Protein AF-A0A941DFS7-F1 (afdb_monomer_lite)

Structure (mmCIF, N/CA/C/O backbone):
data_AF-A0A941DFS7-F1
#
_entry.id   AF-A0A941DFS7-F1
#
loop_
_atom_site.group_PDB
_atom_site.id
_atom_site.type_symbol
_atom_site.label_atom_id
_atom_site.label_alt_id
_atom_site.label_comp_id
_atom_site.label_asym_id
_atom_site.label_entity_id
_atom_site.label_seq_id
_atom_site.pdbx_PDB_ins_code
_atom_site.Cartn_x
_atom_site.Cartn_y
_atom_site.Cartn_z
_atom_site.occupancy
_atom_site.B_iso_or_equiv
_atom_site.auth_seq_id
_atom_site.auth_comp_id
_atom_site.auth_asym_id
_atom_site.auth_atom_id
_atom_site.pdbx_PDB_model_num
ATOM 1 N N . MET A 1 1 ? 9.267 10.243 -54.922 1.00 63.50 1 MET A N 1
ATOM 2 C CA . MET A 1 1 ? 8.807 10.762 -53.609 1.00 63.50 1 MET A CA 1
ATOM 3 C C . MET A 1 1 ? 7.726 9.903 -52.953 1.00 63.50 1 MET A C 1
ATOM 5 O O . MET A 1 1 ? 7.949 9.499 -51.825 1.00 63.50 1 MET A O 1
ATOM 9 N N . ARG A 1 2 ? 6.613 9.552 -53.622 1.00 75.38 2 ARG A N 1
ATOM 10 C CA . ARG A 1 2 ? 5.490 8.815 -52.991 1.00 75.38 2 ARG A CA 1
ATOM 11 C C . ARG A 1 2 ? 5.866 7.466 -52.347 1.00 75.38 2 ARG A C 1
ATOM 13 O O . ARG A 1 2 ? 5.426 7.191 -51.241 1.00 75.38 2 ARG A O 1
ATOM 20 N N . VAL A 1 3 ? 6.720 6.667 -52.992 1.00 84.25 3 VAL A N 1
ATOM 21 C CA . VAL A 1 3 ? 7.149 5.351 -52.468 1.00 84.25 3 VAL A CA 1
ATOM 22 C C . VAL A 1 3 ? 8.019 5.483 -51.211 1.00 84.25 3 VAL A C 1
ATOM 24 O O . VAL A 1 3 ? 7.830 4.742 -50.254 1.00 84.25 3 VAL A O 1
ATOM 27 N N . LEU A 1 4 ? 8.919 6.472 -51.176 1.00 89.06 4 LEU A N 1
ATOM 28 C CA . LEU A 1 4 ? 9.782 6.733 -50.020 1.00 89.06 4 LEU A CA 1
ATOM 29 C C . LEU A 1 4 ? 8.959 7.159 -48.796 1.00 89.06 4 LEU A C 1
ATOM 31 O O . LEU A 1 4 ? 9.214 6.692 -47.692 1.00 89.06 4 LEU A O 1
ATOM 35 N N . SER A 1 5 ? 7.944 8.006 -48.997 1.00 87.69 5 SER A N 1
ATOM 36 C CA . SER A 1 5 ? 7.043 8.445 -47.927 1.00 87.69 5 SER A CA 1
ATOM 37 C C . SER A 1 5 ? 6.241 7.283 -47.340 1.00 87.69 5 SER A C 1
ATOM 39 O O . SER A 1 5 ? 6.148 7.166 -46.123 1.00 87.69 5 SER A O 1
ATOM 41 N N . VAL A 1 6 ? 5.711 6.393 -48.186 1.00 90.06 6 VAL A N 1
ATOM 42 C CA . VAL A 1 6 ? 4.991 5.192 -47.729 1.00 90.06 6 VAL A CA 1
ATOM 43 C C . VAL A 1 6 ? 5.925 4.261 -46.955 1.00 90.06 6 VAL A C 1
ATOM 45 O O . VAL A 1 6 ? 5.562 3.789 -45.881 1.00 90.06 6 VAL A O 1
ATOM 48 N N . PHE A 1 7 ? 7.148 4.049 -47.446 1.00 92.94 7 PHE A N 1
ATOM 49 C CA . PHE A 1 7 ? 8.135 3.215 -46.762 1.00 92.94 7 PHE A CA 1
ATOM 50 C C . PHE A 1 7 ? 8.533 3.784 -45.391 1.00 92.94 7 PHE A C 1
ATOM 52 O O . PHE A 1 7 ? 8.577 3.043 -44.415 1.00 92.94 7 PHE A O 1
ATOM 59 N N . LEU A 1 8 ? 8.741 5.102 -45.287 1.00 93.50 8 LEU A N 1
ATOM 60 C CA . LEU A 1 8 ? 9.019 5.790 -44.019 1.00 93.50 8 LEU A CA 1
ATOM 61 C C . LEU A 1 8 ? 7.874 5.654 -43.011 1.00 93.50 8 LEU A C 1
ATOM 63 O O . LEU A 1 8 ? 8.129 5.388 -41.841 1.00 93.50 8 LEU A O 1
ATOM 67 N N . ILE A 1 9 ? 6.622 5.799 -43.455 1.00 93.88 9 ILE A N 1
ATOM 68 C CA . ILE A 1 9 ? 5.449 5.632 -42.585 1.00 93.88 9 ILE A CA 1
ATOM 69 C C . ILE A 1 9 ? 5.376 4.196 -42.054 1.00 93.88 9 ILE A C 1
ATOM 71 O O . ILE A 1 9 ? 5.152 4.001 -40.862 1.00 93.88 9 ILE A O 1
ATOM 75 N N . LEU A 1 10 ? 5.616 3.195 -42.908 1.00 93.62 10 LEU A N 1
ATOM 76 C CA . LEU A 1 10 ? 5.630 1.789 -42.494 1.00 93.62 10 LEU A CA 1
ATOM 77 C C . LEU A 1 10 ? 6.764 1.491 -41.504 1.00 93.62 10 LEU A C 1
ATOM 79 O O . LEU A 1 10 ? 6.537 0.802 -40.513 1.00 93.62 10 LEU A O 1
ATOM 83 N N . LEU A 1 11 ? 7.958 2.047 -41.727 1.00 95.00 11 LEU A N 1
ATOM 84 C CA . LEU A 1 11 ? 9.103 1.899 -40.821 1.00 95.00 11 LEU A CA 1
ATOM 85 C C . LEU A 1 11 ? 8.840 2.533 -39.452 1.00 95.00 11 LEU A C 1
ATOM 87 O O . LEU A 1 11 ? 9.087 1.901 -38.428 1.00 95.00 11 LEU A O 1
ATOM 91 N N . LEU A 1 12 ? 8.306 3.757 -39.427 1.00 93.75 12 LEU A N 1
ATOM 92 C CA . LEU A 1 12 ? 7.953 4.448 -38.186 1.00 93.75 12 LEU A CA 1
ATOM 93 C C . LEU A 1 12 ? 6.816 3.733 -37.450 1.00 93.75 12 LEU A C 1
ATOM 95 O O . LEU A 1 12 ? 6.882 3.587 -36.233 1.00 93.75 12 LEU A O 1
ATOM 99 N N . GLY A 1 13 ? 5.816 3.233 -38.179 1.00 93.12 13 GLY A N 1
ATOM 100 C CA . GLY A 1 13 ? 4.736 2.427 -37.614 1.00 93.12 13 GLY A CA 1
ATOM 101 C C . GLY A 1 13 ? 5.245 1.127 -36.989 1.00 93.12 13 GLY A C 1
ATOM 102 O O . GLY A 1 13 ? 4.879 0.807 -35.861 1.00 93.12 13 GLY A O 1
ATOM 103 N N . ALA A 1 14 ? 6.143 0.410 -37.672 1.00 92.19 14 ALA A N 1
ATOM 104 C CA . ALA A 1 14 ? 6.757 -0.810 -37.151 1.00 92.19 14 ALA A CA 1
ATOM 105 C C . ALA A 1 14 ? 7.645 -0.537 -35.927 1.00 92.19 14 ALA A C 1
ATOM 107 O O . ALA A 1 14 ? 7.569 -1.264 -34.938 1.00 92.19 14 ALA A O 1
ATOM 108 N N . ALA A 1 15 ? 8.447 0.532 -35.962 1.00 90.94 15 ALA A N 1
ATOM 109 C CA . ALA A 1 15 ? 9.271 0.950 -34.832 1.00 90.94 15 ALA A CA 1
ATOM 110 C C . ALA A 1 15 ? 8.416 1.338 -33.616 1.00 90.94 15 ALA A C 1
ATOM 112 O O . ALA A 1 15 ? 8.725 0.936 -32.496 1.00 90.94 15 ALA A O 1
ATOM 113 N N . TYR A 1 16 ? 7.317 2.066 -33.833 1.00 89.69 16 TYR A N 1
ATOM 114 C CA . TYR A 1 16 ? 6.367 2.415 -32.780 1.00 89.69 16 TYR A CA 1
ATOM 115 C C . TYR A 1 16 ? 5.689 1.176 -32.190 1.00 89.69 16 TYR A C 1
ATOM 117 O O . TYR A 1 16 ? 5.631 1.036 -30.973 1.00 89.69 16 TYR A O 1
ATOM 125 N N . PHE A 1 17 ? 5.238 0.246 -33.035 1.00 90.75 17 PHE A N 1
ATOM 126 C CA . PHE A 1 17 ? 4.616 -0.998 -32.586 1.00 90.75 17 PHE A CA 1
ATOM 127 C C . PHE A 1 17 ? 5.582 -1.860 -31.758 1.00 90.75 17 PHE A C 1
ATOM 129 O O . PHE A 1 17 ? 5.218 -2.347 -30.690 1.00 90.75 17 PHE A O 1
ATOM 136 N N . LEU A 1 18 ? 6.834 -1.999 -32.208 1.00 87.56 18 LEU A N 1
ATOM 137 C CA . LEU A 1 18 ? 7.891 -2.678 -31.450 1.00 87.56 18 LEU A CA 1
ATOM 138 C C . LEU A 1 18 ? 8.149 -1.992 -30.106 1.00 87.56 18 LEU A C 1
ATOM 140 O O . LEU A 1 18 ? 8.251 -2.661 -29.079 1.00 87.56 18 LEU A O 1
ATOM 144 N N . PHE A 1 19 ? 8.225 -0.662 -30.095 1.00 86.31 19 PHE A N 1
ATOM 145 C CA . PHE A 1 19 ? 8.403 0.093 -28.864 1.00 86.31 19 PHE A CA 1
ATOM 146 C C . PHE A 1 19 ? 7.239 -0.124 -27.890 1.00 86.31 19 PHE A C 1
ATOM 148 O O . PHE A 1 19 ? 7.485 -0.446 -26.732 1.00 86.31 19 PHE A O 1
ATOM 155 N N . ASP A 1 20 ? 5.992 -0.001 -28.344 1.00 84.56 20 ASP A N 1
ATOM 156 C CA . ASP A 1 20 ? 4.802 -0.098 -27.495 1.00 84.56 20 ASP A CA 1
ATOM 157 C C . ASP A 1 20 ? 4.577 -1.509 -26.932 1.00 84.56 20 ASP A C 1
ATOM 159 O O . ASP A 1 20 ? 4.233 -1.662 -25.764 1.00 84.56 20 ASP A O 1
ATOM 163 N N . GLN A 1 21 ? 4.831 -2.550 -27.727 1.00 84.62 21 GLN A N 1
ATOM 164 C CA . GLN A 1 21 ? 4.570 -3.932 -27.315 1.00 84.62 21 GLN A CA 1
ATOM 165 C C . GLN A 1 21 ? 5.706 -4.544 -26.489 1.00 84.62 21 GLN A C 1
ATOM 167 O O . GLN A 1 21 ? 5.449 -5.334 -25.583 1.00 84.62 21 GLN A O 1
ATOM 172 N N . TRP A 1 22 ? 6.963 -4.204 -26.787 1.00 79.69 22 TRP A N 1
ATOM 173 C CA . TRP A 1 22 ? 8.118 -4.849 -26.152 1.00 79.69 22 TRP A CA 1
ATOM 174 C C . TRP A 1 22 ? 8.838 -3.958 -25.149 1.00 79.69 22 TRP A C 1
ATOM 176 O O . TRP A 1 22 ? 9.185 -4.416 -24.060 1.00 79.69 22 TRP A O 1
ATOM 186 N N . LEU A 1 23 ? 9.078 -2.693 -25.497 1.00 76.62 23 LEU A N 1
ATOM 187 C CA . LEU A 1 23 ? 9.906 -1.809 -24.681 1.00 76.62 23 LEU A CA 1
ATOM 188 C C . LEU A 1 23 ? 9.076 -1.076 -23.622 1.00 76.62 23 LEU A C 1
ATOM 190 O O . LEU A 1 23 ? 9.439 -1.059 -22.452 1.00 76.62 23 LEU A O 1
ATOM 194 N N . ALA A 1 24 ? 7.934 -0.504 -23.994 1.00 77.38 24 ALA A N 1
ATOM 195 C CA . ALA A 1 24 ? 7.109 0.306 -23.105 1.00 77.38 24 ALA A CA 1
ATOM 196 C C . ALA A 1 24 ? 6.615 -0.446 -21.850 1.00 77.38 24 ALA A C 1
ATOM 198 O O . ALA A 1 24 ? 6.688 0.139 -20.765 1.00 77.38 24 ALA A O 1
ATOM 199 N N . PRO A 1 25 ? 6.206 -1.733 -21.907 1.00 75.19 25 PRO A N 1
ATOM 200 C CA . PRO A 1 25 ? 5.824 -2.491 -20.712 1.00 75.19 25 PRO A CA 1
ATOM 201 C C . PRO A 1 25 ? 7.026 -2.790 -19.808 1.00 75.19 25 PRO A C 1
ATOM 203 O O . PRO A 1 25 ? 6.880 -2.957 -18.596 1.00 75.19 25 PRO A O 1
ATOM 206 N N . GLN A 1 26 ? 8.237 -2.823 -20.376 1.00 71.19 26 GLN A N 1
ATOM 207 C CA . GLN A 1 26 ? 9.478 -2.938 -19.611 1.00 71.19 26 GLN A CA 1
ATOM 208 C C . GLN A 1 26 ? 9.859 -1.622 -18.906 1.00 71.19 26 GLN A C 1
ATOM 210 O O . GLN A 1 26 ? 10.691 -1.604 -18.004 1.00 71.19 26 GLN A O 1
ATOM 215 N N . LEU A 1 27 ? 9.241 -0.508 -19.287 1.00 73.62 27 LEU A N 1
ATOM 216 C CA . LEU A 1 27 ? 9.597 0.833 -18.825 1.00 73.62 27 LEU A CA 1
ATOM 217 C C . LEU A 1 27 ? 8.513 1.464 -17.941 1.00 73.62 27 LEU A C 1
ATOM 219 O O . LEU A 1 27 ? 8.589 2.651 -17.622 1.00 73.62 27 LEU A O 1
ATOM 223 N N . ARG A 1 28 ? 7.512 0.670 -17.546 1.00 77.50 28 ARG A N 1
ATOM 224 C CA . ARG A 1 28 ? 6.430 1.052 -16.634 1.00 77.50 28 ARG A CA 1
ATOM 225 C C . ARG A 1 28 ? 6.375 0.104 -15.439 1.00 77.50 28 ARG A C 1
ATOM 227 O O . ARG A 1 28 ? 6.842 -1.039 -15.510 1.00 77.50 28 ARG A O 1
ATOM 234 N N . GLY A 1 29 ? 5.801 0.604 -14.352 1.00 76.00 29 GLY A N 1
ATOM 235 C CA . GLY A 1 29 ? 5.492 -0.182 -13.168 1.00 76.00 29 GLY A CA 1
ATOM 236 C C . GLY A 1 29 ? 4.283 -1.092 -13.349 1.00 76.00 29 GLY A C 1
ATOM 237 O O . GLY A 1 29 ? 3.489 -0.887 -14.272 1.00 76.00 29 GLY A O 1
ATOM 238 N N . PRO A 1 30 ? 4.122 -2.092 -12.468 1.00 80.88 30 PRO A N 1
ATOM 239 C CA . PRO A 1 30 ? 2.906 -2.887 -12.426 1.00 80.88 30 PRO A CA 1
ATOM 240 C C . PRO A 1 30 ? 1.718 -2.015 -11.997 1.00 80.88 30 PRO A C 1
ATOM 242 O O . PRO A 1 30 ? 1.836 -1.195 -11.088 1.00 80.88 30 PRO A O 1
ATOM 245 N N . ILE A 1 31 ? 0.566 -2.218 -12.639 1.00 82.25 31 ILE A N 1
ATOM 246 C CA . ILE A 1 31 ? -0.716 -1.633 -12.233 1.00 82.25 31 ILE A CA 1
ATOM 247 C C . ILE A 1 31 ? -1.549 -2.769 -11.648 1.00 82.25 31 ILE A C 1
ATOM 249 O O . ILE A 1 31 ? -1.974 -3.659 -12.381 1.00 82.25 31 ILE A O 1
ATOM 253 N N . ARG A 1 32 ? -1.756 -2.748 -10.330 1.00 90.62 32 ARG A N 1
ATOM 254 C CA . ARG A 1 32 ? -2.401 -3.840 -9.577 1.00 90.62 32 ARG A CA 1
ATOM 255 C C . ARG A 1 32 ? -3.777 -3.472 -9.042 1.00 90.62 32 ARG A C 1
ATOM 257 O O . ARG A 1 32 ? -4.200 -3.938 -7.991 1.00 90.62 32 ARG A O 1
ATOM 264 N N . ILE A 1 33 ? -4.474 -2.583 -9.739 1.00 92.44 33 ILE A N 1
ATOM 265 C CA . ILE A 1 33 ? -5.809 -2.146 -9.328 1.00 92.44 33 ILE A CA 1
ATOM 266 C C . ILE A 1 33 ? -6.733 -3.373 -9.271 1.00 92.44 33 ILE A C 1
ATOM 268 O O . ILE A 1 33 ? -6.839 -4.122 -10.238 1.00 92.44 33 ILE A O 1
ATOM 272 N N . GLY A 1 34 ? -7.383 -3.572 -8.127 1.00 92.50 34 GLY A N 1
ATOM 273 C CA . GLY A 1 34 ? -8.223 -4.725 -7.809 1.00 92.50 34 GLY A CA 1
ATOM 274 C C . GLY A 1 34 ? -7.500 -5.881 -7.109 1.00 92.50 34 GLY A C 1
ATOM 275 O O . GLY A 1 34 ? -8.171 -6.804 -6.658 1.00 92.50 34 GLY A O 1
ATOM 276 N N . GLU A 1 35 ? -6.170 -5.851 -6.979 1.00 95.06 35 GLU A N 1
ATOM 277 C CA . GLU A 1 35 ? -5.415 -6.905 -6.292 1.00 95.06 35 GLU A CA 1
ATOM 278 C C . GLU A 1 35 ? -5.681 -6.880 -4.781 1.00 95.06 35 GLU A C 1
ATOM 280 O O . GLU A 1 35 ? -5.554 -5.838 -4.126 1.00 95.06 35 GLU A O 1
ATOM 285 N N . SER A 1 36 ? -6.032 -8.043 -4.229 1.00 95.69 36 SER A N 1
ATOM 286 C CA . SER A 1 36 ? -6.157 -8.248 -2.787 1.00 95.69 36 SER A CA 1
ATOM 287 C C . SER A 1 36 ? -4.793 -8.444 -2.143 1.00 95.69 36 SER A C 1
ATOM 289 O O . SER A 1 36 ? -3.970 -9.224 -2.621 1.00 95.69 36 SER A O 1
ATOM 291 N N . LEU A 1 37 ? -4.569 -7.772 -1.019 1.00 96.25 37 LEU A N 1
ATOM 292 C CA . LEU A 1 37 ? -3.334 -7.898 -0.262 1.00 96.25 37 LEU A CA 1
ATOM 293 C C . LEU A 1 37 ? -3.424 -9.051 0.737 1.00 96.25 37 LEU A C 1
ATOM 295 O O . LEU A 1 37 ? -4.430 -9.240 1.422 1.00 96.25 37 LEU A O 1
ATOM 299 N N . LEU A 1 38 ? -2.327 -9.793 0.858 1.00 96.19 38 LEU A N 1
ATOM 300 C CA . LEU A 1 38 ? -2.210 -10.890 1.809 1.00 96.19 38 LEU A CA 1
ATOM 301 C C . LEU A 1 38 ? -2.014 -10.343 3.226 1.00 96.19 38 LEU A C 1
ATOM 303 O O . LEU A 1 38 ? -1.080 -9.578 3.463 1.00 96.19 38 LEU A O 1
ATOM 307 N N . SER A 1 39 ? -2.858 -10.763 4.169 1.00 95.69 39 SER A N 1
ATOM 308 C CA . SER A 1 39 ? -2.657 -10.503 5.598 1.00 95.69 39 SER A CA 1
ATOM 309 C C . SER A 1 39 ? -1.391 -11.205 6.097 1.00 95.69 39 SER A C 1
ATOM 311 O O . SER A 1 39 ? -1.177 -12.386 5.825 1.00 95.69 39 SER A O 1
ATOM 313 N N . VAL A 1 40 ? -0.542 -10.471 6.817 1.00 94.94 40 VAL A N 1
ATOM 314 C CA . VAL A 1 40 ? 0.738 -10.975 7.347 1.00 94.94 40 VAL A CA 1
ATOM 315 C C . VAL A 1 40 ? 0.751 -10.968 8.868 1.00 94.94 40 VAL A C 1
ATOM 317 O O . VAL A 1 40 ? 1.309 -11.870 9.488 1.00 94.94 40 VAL A O 1
ATOM 320 N N . GLN A 1 41 ? 0.179 -9.936 9.489 1.00 94.00 41 GLN A N 1
ATOM 321 C CA . GLN A 1 41 ? 0.207 -9.789 10.939 1.00 94.00 41 GLN A CA 1
ATOM 322 C C . GLN A 1 41 ? -0.970 -8.955 11.430 1.00 94.00 41 GLN A C 1
ATOM 324 O O . GLN A 1 41 ? -1.263 -7.901 10.874 1.00 94.00 41 GLN A O 1
ATOM 329 N N . GLU A 1 42 ? -1.557 -9.369 12.547 1.00 92.75 42 GLU A N 1
ATOM 330 C CA . GLU A 1 42 ? -2.573 -8.619 13.277 1.00 92.75 42 GLU A CA 1
ATOM 331 C C . GLU A 1 42 ? -2.107 -8.378 14.720 1.00 92.75 42 GLU A C 1
ATOM 333 O O . GLU A 1 42 ? -1.530 -9.258 15.359 1.00 92.75 42 GLU A O 1
ATOM 338 N N . GLN A 1 43 ? -2.334 -7.168 15.228 1.00 91.06 43 GLN A N 1
ATOM 339 C CA . GLN A 1 43 ? -2.002 -6.753 16.587 1.00 91.06 43 GLN A CA 1
ATOM 340 C C . GLN A 1 43 ? -3.196 -6.023 17.204 1.00 91.06 43 GLN A C 1
ATOM 342 O O . GLN A 1 43 ? -3.581 -4.944 16.751 1.00 91.06 43 GLN A O 1
ATOM 347 N N . LYS A 1 44 ? -3.755 -6.603 18.269 1.00 88.38 44 LYS A N 1
ATOM 348 C CA . LYS A 1 44 ? -4.800 -5.993 19.099 1.00 88.38 44 LYS A CA 1
ATOM 349 C C . LYS A 1 44 ? -4.172 -5.560 20.421 1.00 88.38 44 LYS A C 1
ATOM 351 O O . LYS A 1 44 ? -3.670 -6.400 21.161 1.00 88.38 44 LYS A O 1
ATOM 356 N N . LEU A 1 45 ? -4.166 -4.259 20.688 1.00 82.19 45 LEU A N 1
ATOM 357 C CA . LEU A 1 45 ? -3.475 -3.652 21.830 1.00 82.19 45 LEU A CA 1
ATOM 358 C C . LEU A 1 45 ? -4.434 -3.261 22.964 1.00 82.19 45 LEU A C 1
ATOM 360 O O . LEU A 1 45 ? -3.998 -3.171 24.106 1.00 82.19 45 LEU A O 1
ATOM 364 N N . ALA A 1 46 ? -5.728 -3.073 22.677 1.00 78.81 46 ALA A N 1
ATOM 365 C CA . ALA A 1 46 ? -6.741 -2.780 23.693 1.00 78.81 46 ALA A CA 1
ATOM 366 C C . ALA A 1 46 ? -7.815 -3.881 23.754 1.00 78.81 46 ALA A C 1
ATOM 368 O O . ALA A 1 46 ? -8.441 -4.226 22.749 1.00 78.81 46 ALA A O 1
ATOM 369 N N . LEU A 1 47 ? -7.996 -4.455 24.949 1.00 65.75 47 LEU A N 1
ATOM 370 C CA . LEU A 1 47 ? -8.907 -5.576 25.221 1.00 65.75 47 LEU A CA 1
ATOM 371 C C . LEU A 1 47 ? -10.389 -5.188 25.093 1.00 65.75 47 LEU A C 1
ATOM 373 O O . LEU A 1 47 ? -11.201 -6.005 24.672 1.00 65.75 47 LEU A O 1
ATOM 377 N N . ASP A 1 48 ? -10.730 -3.942 25.407 1.00 70.88 48 ASP A N 1
ATOM 378 C CA . ASP A 1 48 ? -12.075 -3.368 25.302 1.00 70.88 48 ASP A CA 1
ATOM 379 C C . ASP A 1 48 ? -12.518 -3.133 23.848 1.00 70.88 48 ASP A C 1
ATOM 381 O O . ASP A 1 48 ? -13.712 -3.041 23.574 1.00 70.88 48 ASP A O 1
ATOM 385 N N . LYS A 1 49 ? -11.571 -3.100 22.899 1.00 68.38 49 LYS A N 1
ATOM 386 C CA . LYS A 1 49 ? -11.831 -2.830 21.474 1.00 68.38 49 LYS A CA 1
ATOM 387 C C . LYS A 1 49 ? -11.659 -4.039 20.554 1.00 68.38 49 LYS A C 1
ATOM 389 O O . LYS A 1 49 ? -11.524 -3.897 19.339 1.00 68.38 49 LYS A O 1
ATOM 394 N N . GLN A 1 50 ? -11.701 -5.252 21.108 1.00 68.25 50 GLN A N 1
ATOM 395 C CA . GLN A 1 50 ? -11.494 -6.494 20.346 1.00 68.25 50 GLN A CA 1
ATOM 396 C C . GLN A 1 50 ? -12.545 -6.774 19.264 1.00 68.25 50 GLN A C 1
ATOM 398 O O . GLN A 1 50 ? -12.263 -7.561 18.354 1.00 68.25 50 GLN A O 1
ATOM 403 N N . ALA A 1 51 ? -13.718 -6.137 19.355 1.00 79.31 51 ALA A N 1
ATOM 404 C CA . ALA A 1 51 ? -14.796 -6.250 18.376 1.00 79.31 51 ALA A CA 1
ATOM 405 C C . ALA A 1 51 ? -14.459 -5.608 17.018 1.00 79.31 51 ALA A C 1
ATOM 407 O O . ALA A 1 51 ? -15.173 -5.853 16.049 1.00 79.31 51 ALA A O 1
ATOM 408 N N . PHE A 1 52 ? -13.381 -4.819 16.938 1.00 86.69 52 PHE A N 1
ATOM 409 C CA . PHE A 1 52 ? -12.881 -4.286 15.678 1.00 86.69 52 PHE A CA 1
ATOM 410 C C . PHE A 1 52 ? -11.901 -5.255 15.009 1.00 86.69 52 PHE A C 1
ATOM 412 O O . PHE A 1 52 ? -11.007 -5.815 15.655 1.00 86.69 52 PHE A O 1
ATOM 419 N N . SER A 1 53 ? -12.033 -5.422 13.696 1.00 90.31 53 SER A N 1
ATOM 420 C CA . SER A 1 53 ? -11.043 -6.136 12.887 1.00 90.31 53 SER A CA 1
ATOM 421 C C . SER A 1 53 ? -11.023 -5.626 11.454 1.00 90.31 53 SER A C 1
ATOM 423 O O . SER A 1 53 ? -12.053 -5.238 10.911 1.00 90.31 53 SER A O 1
ATOM 425 N N . ILE A 1 54 ? -9.848 -5.645 10.832 1.00 92.62 54 ILE A N 1
ATOM 426 C CA . ILE A 1 54 ? -9.699 -5.433 9.392 1.00 92.62 54 ILE A CA 1
ATOM 427 C C . ILE A 1 54 ? -9.581 -6.808 8.753 1.00 92.62 54 ILE A C 1
ATOM 429 O O . ILE A 1 54 ? -8.708 -7.589 9.125 1.00 92.62 54 ILE A O 1
ATOM 433 N N . THR A 1 55 ? -10.477 -7.106 7.817 1.00 91.31 55 THR A N 1
ATOM 434 C CA . THR A 1 55 ? -10.617 -8.450 7.242 1.00 91.31 55 THR A CA 1
ATOM 435 C C . THR A 1 55 ? -10.006 -8.551 5.855 1.00 91.31 55 THR A C 1
ATOM 437 O O . THR A 1 55 ? -9.488 -9.601 5.492 1.00 91.31 55 THR A O 1
ATOM 440 N N . HIS A 1 56 ? -10.056 -7.467 5.080 1.00 94.75 56 HIS A N 1
ATOM 441 C CA . HIS A 1 56 ? -9.583 -7.440 3.700 1.00 94.75 56 HIS A CA 1
ATOM 442 C C . HIS A 1 56 ? -8.923 -6.106 3.371 1.00 94.75 56 HIS A C 1
ATOM 444 O O . HIS A 1 56 ? -9.293 -5.062 3.911 1.00 94.75 56 HIS A O 1
ATOM 450 N N . ALA A 1 57 ? -7.988 -6.145 2.428 1.00 96.50 57 ALA A N 1
ATOM 451 C CA . ALA A 1 57 ? -7.353 -4.972 1.856 1.00 96.50 57 ALA A CA 1
ATOM 452 C C . ALA A 1 57 ? -7.203 -5.165 0.345 1.00 96.50 57 ALA A C 1
ATOM 454 O O . ALA A 1 57 ? -6.728 -6.214 -0.083 1.00 96.50 57 ALA A O 1
ATOM 455 N N . ASN A 1 58 ? -7.590 -4.168 -0.451 1.00 97.38 58 ASN A N 1
ATOM 456 C CA . ASN A 1 58 ? -7.472 -4.196 -1.910 1.00 97.38 58 ASN A CA 1
ATOM 457 C C . ASN A 1 58 ? -6.823 -2.913 -2.427 1.00 97.38 58 ASN A C 1
ATOM 459 O O . ASN A 1 58 ? -7.099 -1.825 -1.919 1.00 97.38 58 ASN A O 1
ATOM 463 N N . ILE A 1 59 ? -6.006 -3.021 -3.469 1.00 96.69 59 ILE A N 1
ATOM 464 C CA . ILE A 1 59 ? -5.446 -1.857 -4.160 1.00 96.69 59 ILE A CA 1
ATOM 465 C C . ILE A 1 59 ? -6.538 -1.245 -5.043 1.00 96.69 59 ILE A C 1
ATOM 467 O O . ILE A 1 59 ? -7.037 -1.908 -5.947 1.00 96.69 59 ILE A O 1
ATOM 471 N N . VAL A 1 60 ? -6.909 0.017 -4.817 1.00 96.62 60 VAL A N 1
ATOM 472 C CA . VAL A 1 60 ? -7.923 0.718 -5.640 1.00 96.62 60 VAL A CA 1
ATOM 473 C C . VAL A 1 60 ? -7.319 1.775 -6.559 1.00 96.62 60 VAL A C 1
ATOM 475 O O . VAL A 1 60 ? -7.893 2.096 -7.594 1.00 96.62 60 VAL A O 1
ATOM 478 N N . GLU A 1 61 ? -6.129 2.271 -6.230 1.00 94.25 61 GLU A N 1
ATOM 479 C CA . GLU A 1 61 ? -5.352 3.164 -7.086 1.00 94.25 61 GLU A CA 1
ATOM 480 C C . GLU A 1 61 ? -3.865 2.889 -6.866 1.00 94.25 61 GLU A C 1
ATOM 482 O O . GLU A 1 61 ? -3.416 2.750 -5.728 1.00 94.25 61 GLU A O 1
ATOM 487 N N . GLU A 1 62 ? -3.079 2.842 -7.937 1.00 91.69 62 GLU A N 1
ATOM 488 C CA . GLU A 1 62 ? -1.629 2.722 -7.840 1.00 91.69 62 GLU A CA 1
ATOM 489 C C . GLU A 1 62 ? -0.934 3.525 -8.941 1.00 91.69 62 GLU A C 1
ATOM 491 O O . GLU A 1 62 ? -1.271 3.421 -10.118 1.00 91.69 62 GLU A O 1
ATOM 496 N N . ASN A 1 63 ? 0.073 4.305 -8.547 1.00 88.81 63 ASN A N 1
ATOM 497 C CA . ASN A 1 63 ? 1.039 4.924 -9.447 1.00 88.81 63 ASN A CA 1
ATOM 498 C C . ASN A 1 63 ? 2.433 4.970 -8.797 1.00 88.81 63 ASN A C 1
ATOM 500 O O . ASN A 1 63 ? 2.619 4.544 -7.657 1.00 88.81 63 ASN A O 1
ATOM 504 N N . ASP A 1 64 ? 3.424 5.516 -9.494 1.00 86.50 64 ASP A N 1
ATOM 505 C CA . ASP A 1 64 ? 4.823 5.534 -9.046 1.00 86.50 64 ASP A CA 1
ATOM 506 C C . ASP A 1 64 ? 5.070 6.286 -7.719 1.00 86.50 64 ASP A C 1
ATOM 508 O O . ASP A 1 64 ? 6.087 6.055 -7.069 1.00 86.50 64 ASP A O 1
ATOM 512 N N . LYS A 1 65 ? 4.163 7.174 -7.291 1.00 85.56 65 LYS A N 1
ATOM 513 C CA . LYS A 1 65 ? 4.308 8.003 -6.075 1.00 85.56 65 LYS A CA 1
ATOM 514 C C . LYS A 1 65 ? 3.274 7.723 -4.992 1.00 85.56 65 LYS A C 1
ATOM 516 O O . LYS A 1 65 ? 3.437 8.189 -3.863 1.00 85.56 65 LYS A O 1
ATOM 521 N N . ARG A 1 66 ? 2.203 7.013 -5.335 1.00 88.81 66 ARG A N 1
ATOM 522 C CA . ARG A 1 66 ? 1.012 6.844 -4.506 1.00 88.81 66 ARG A CA 1
ATOM 523 C C . ARG A 1 66 ? 0.457 5.436 -4.644 1.00 88.81 66 ARG A C 1
ATOM 525 O O . ARG A 1 66 ? 0.476 4.845 -5.723 1.00 88.81 66 ARG A O 1
ATOM 532 N N . ILE A 1 67 ? -0.089 4.923 -3.554 1.00 92.56 67 ILE A N 1
ATOM 533 C CA . ILE A 1 67 ? -1.025 3.801 -3.580 1.00 92.56 67 ILE A CA 1
ATOM 534 C C . ILE A 1 67 ? -2.207 4.133 -2.679 1.00 92.56 67 ILE A C 1
ATOM 536 O O . ILE A 1 67 ? -2.035 4.727 -1.615 1.00 92.56 67 ILE A O 1
ATOM 540 N N . VAL A 1 68 ? -3.406 3.773 -3.112 1.00 95.00 68 VAL A N 1
ATOM 541 C CA . VAL A 1 68 ? -4.611 3.837 -2.293 1.00 95.00 68 VAL A CA 1
ATOM 542 C C . VAL A 1 68 ? -5.058 2.413 -2.034 1.00 95.00 68 VAL A C 1
ATOM 544 O O . VAL A 1 68 ? -5.276 1.639 -2.970 1.00 95.00 68 VAL A O 1
ATOM 547 N N . VAL A 1 69 ? -5.170 2.075 -0.754 1.00 96.19 69 VAL A N 1
ATOM 548 C CA . VAL A 1 69 ? -5.618 0.762 -0.302 1.00 96.19 69 VAL A CA 1
ATOM 549 C C . VAL A 1 69 ? -6.973 0.925 0.364 1.00 96.19 69 VAL A C 1
ATOM 551 O O . VAL A 1 69 ? -7.121 1.701 1.309 1.00 96.19 69 VAL A O 1
ATOM 554 N N . GLN A 1 70 ? -7.953 0.188 -0.141 1.00 97.12 70 GLN A N 1
ATOM 555 C CA .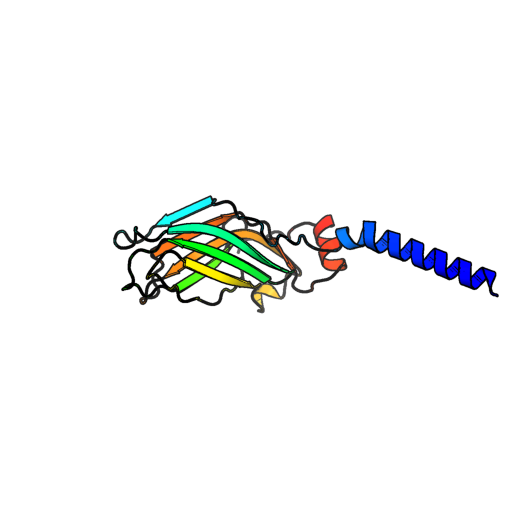 GLN A 1 70 ? -9.262 0.061 0.469 1.00 97.12 70 GLN A CA 1
ATOM 556 C C . GLN A 1 70 ? -9.217 -1.053 1.505 1.00 97.12 70 GLN A C 1
ATOM 558 O O . GLN A 1 70 ? -9.078 -2.227 1.156 1.00 97.12 70 GLN A O 1
ATOM 563 N N . PHE A 1 71 ? -9.369 -0.689 2.770 1.00 95.12 71 PHE A N 1
ATOM 564 C CA . PHE A 1 71 ? -9.490 -1.630 3.875 1.00 95.12 71 PHE A CA 1
ATOM 565 C C . PHE A 1 71 ? -10.960 -1.879 4.174 1.00 95.12 71 PHE A C 1
ATOM 567 O O . PHE A 1 71 ? -11.728 -0.934 4.339 1.00 95.12 71 PHE A O 1
ATOM 574 N N . THR A 1 72 ? -11.347 -3.147 4.264 1.00 95.06 72 THR A N 1
ATOM 575 C CA . THR A 1 72 ? -12.662 -3.558 4.763 1.00 95.06 72 THR A CA 1
ATOM 576 C C . THR A 1 72 ? -12.522 -3.936 6.226 1.00 95.06 72 THR A C 1
ATOM 578 O O . THR A 1 72 ? -11.646 -4.729 6.584 1.00 95.06 72 THR A O 1
ATOM 581 N N . TYR A 1 73 ? -13.375 -3.366 7.065 1.00 93.06 73 TYR A N 1
ATOM 582 C CA . TYR A 1 73 ? -13.364 -3.589 8.501 1.00 93.06 73 TYR A CA 1
ATOM 583 C C . TYR A 1 73 ? -14.729 -4.030 9.007 1.00 93.06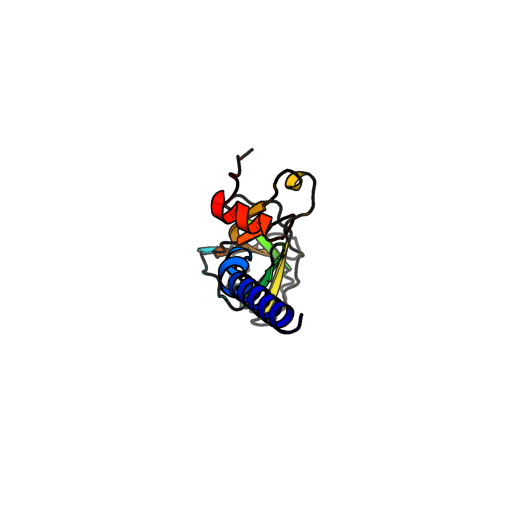 73 TYR A C 1
ATOM 585 O O . TYR A 1 73 ? -15.760 -3.739 8.405 1.00 93.06 73 TYR A O 1
ATOM 593 N N . GLN A 1 74 ? -14.707 -4.706 10.147 1.00 89.81 74 GLN A N 1
ATOM 594 C CA . GLN A 1 74 ? -15.884 -5.023 10.935 1.00 89.81 74 GLN A CA 1
ATOM 595 C C . GLN A 1 74 ? -15.831 -4.235 12.234 1.00 89.81 74 GLN A C 1
ATOM 597 O O . GLN A 1 74 ? -14.817 -4.261 12.937 1.00 89.81 74 GLN A O 1
ATOM 602 N N . GLY A 1 75 ? -16.910 -3.516 12.527 1.00 81.38 75 GLY A N 1
ATOM 603 C CA . GLY A 1 75 ? -17.075 -2.702 13.724 1.00 81.38 75 GLY A CA 1
ATOM 604 C C . GLY A 1 75 ? -18.505 -2.828 14.221 1.00 81.38 75 GLY A C 1
ATOM 605 O O . GLY A 1 75 ? -19.435 -2.827 13.425 1.00 81.38 75 GLY A O 1
ATOM 606 N N . LYS A 1 76 ? -18.676 -3.006 15.532 1.00 68.31 76 LYS A N 1
ATOM 607 C CA . LYS A 1 76 ? -19.987 -3.274 16.148 1.00 68.31 76 LYS A CA 1
ATOM 608 C C . LYS A 1 76 ? -20.377 -2.243 17.205 1.00 68.31 76 LYS A C 1
ATOM 610 O O . LYS A 1 76 ? -21.254 -2.521 18.018 1.00 68.31 76 LYS A O 1
ATOM 615 N N . ASP A 1 77 ? -19.708 -1.092 17.232 1.00 75.94 77 ASP A N 1
ATOM 616 C CA . ASP A 1 77 ? -19.955 -0.070 18.246 1.00 75.94 77 ASP A CA 1
ATOM 617 C C . ASP A 1 77 ? -19.994 1.345 17.632 1.00 75.94 77 ASP A C 1
ATOM 619 O O . ASP A 1 77 ? -18.942 1.934 17.353 1.00 75.94 77 ASP A O 1
ATOM 623 N N . PRO A 1 78 ? -21.197 1.926 17.451 1.00 70.94 78 PRO A N 1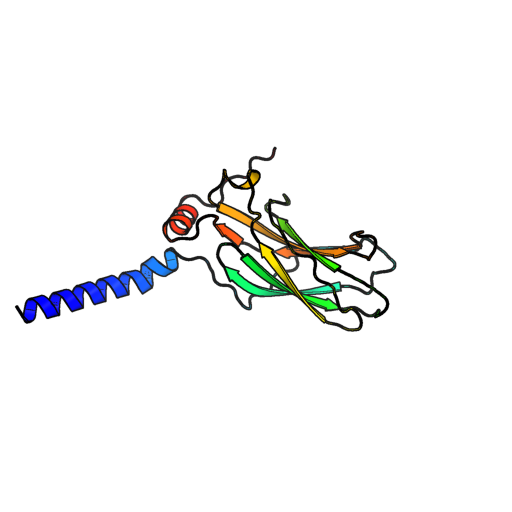
ATOM 624 C CA . PRO A 1 78 ? -21.363 3.275 16.915 1.00 70.94 78 PRO A CA 1
ATOM 625 C C . PRO A 1 78 ? -20.855 4.372 17.861 1.00 70.94 78 PRO A C 1
ATOM 627 O O . PRO A 1 78 ? -20.721 5.518 17.437 1.00 70.94 78 PRO A O 1
ATOM 630 N N . SER A 1 79 ? -20.579 4.059 19.133 1.00 74.19 79 SER A N 1
ATOM 631 C CA . SER A 1 79 ? -20.051 5.030 20.098 1.00 74.19 79 SER A CA 1
ATOM 632 C C . SER A 1 79 ? -18.558 5.315 19.909 1.00 74.19 79 SER A C 1
ATOM 634 O O . SER A 1 79 ? -18.023 6.270 20.481 1.00 74.19 79 SER A O 1
ATOM 636 N N . TRP A 1 80 ? -17.858 4.509 19.108 1.00 77.69 80 TRP A N 1
ATOM 637 C CA . TRP A 1 80 ? -16.425 4.664 18.909 1.00 77.69 80 TRP A CA 1
ATOM 638 C C . TRP A 1 80 ? -16.125 5.715 17.842 1.00 77.69 80 TRP A C 1
ATOM 640 O O . TRP A 1 80 ? -16.506 5.602 16.684 1.00 77.69 80 TRP A O 1
ATOM 650 N N . HIS A 1 81 ? -15.354 6.731 18.217 1.00 82.19 81 HIS A N 1
ATOM 651 C CA . HIS A 1 81 ? -14.735 7.640 17.257 1.00 82.19 81 HIS A CA 1
ATOM 652 C C . HIS A 1 81 ? -13.327 7.148 16.959 1.00 82.19 81 HIS A C 1
ATOM 654 O O . HIS A 1 81 ? -12.424 7.293 17.789 1.00 82.19 81 HIS A O 1
ATOM 660 N N . LEU A 1 82 ? -13.162 6.538 15.789 1.00 87.94 82 LEU A N 1
ATOM 661 C CA . LEU A 1 82 ? -11.902 5.946 15.374 1.00 87.94 82 LEU A CA 1
ATOM 662 C C . LEU A 1 82 ? -11.340 6.667 14.161 1.00 87.94 82 LEU A C 1
ATOM 664 O O . LEU A 1 82 ? -12.077 7.049 13.253 1.00 87.94 82 LEU A O 1
ATOM 668 N N . ASN A 1 83 ? -10.021 6.785 14.130 1.00 91.19 83 ASN A N 1
ATOM 669 C CA . ASN A 1 83 ? -9.291 7.208 12.946 1.00 91.19 83 ASN A CA 1
ATOM 670 C C . ASN A 1 83 ? -8.397 6.068 12.477 1.00 91.19 83 ASN A C 1
ATOM 672 O O . ASN A 1 83 ? -7.872 5.322 13.298 1.00 91.19 83 ASN A O 1
ATOM 676 N N . ALA A 1 84 ? -8.188 5.951 11.174 1.00 92.88 84 ALA A N 1
ATOM 677 C CA . ALA A 1 84 ? -7.236 5.032 10.583 1.00 92.88 84 ALA A CA 1
ATOM 678 C C . ALA A 1 84 ? -6.201 5.799 9.768 1.00 92.88 84 ALA A C 1
ATOM 680 O O . ALA A 1 84 ? -6.519 6.691 8.988 1.00 92.88 84 ALA A O 1
ATOM 681 N N . CYS A 1 85 ? -4.951 5.421 9.954 1.00 92.38 85 CYS A N 1
ATOM 682 C CA . CYS A 1 85 ? -3.828 5.813 9.118 1.00 92.38 85 CYS A CA 1
ATOM 683 C C . CYS A 1 85 ? -2.940 4.578 8.997 1.00 92.38 85 CYS A C 1
ATOM 685 O O . CYS A 1 85 ? -3.339 3.484 9.388 1.00 92.38 85 CYS A O 1
ATOM 687 N N . GLY A 1 86 ? -1.741 4.697 8.468 1.00 89.25 86 GLY A N 1
ATOM 688 C CA . GLY A 1 86 ? -0.893 3.543 8.310 1.00 89.25 86 GLY A CA 1
ATOM 689 C C . GLY A 1 86 ? 0.529 3.892 7.949 1.00 89.25 86 GLY A C 1
ATOM 690 O O . GLY A 1 86 ? 0.847 5.025 7.610 1.00 89.25 86 GLY A O 1
ATOM 691 N N . ASP A 1 87 ? 1.361 2.868 7.973 1.00 89.62 87 ASP A N 1
ATOM 692 C CA . ASP A 1 87 ? 2.773 2.981 7.663 1.00 89.62 87 ASP A CA 1
ATOM 693 C C . ASP A 1 87 ? 3.106 1.999 6.548 1.00 89.62 87 ASP A C 1
ATOM 695 O O . ASP A 1 87 ? 2.565 0.892 6.494 1.00 89.62 87 ASP A O 1
ATOM 699 N N . ILE A 1 88 ? 4.028 2.380 5.679 1.00 90.06 88 ILE A N 1
ATOM 700 C CA . ILE A 1 88 ? 4.680 1.447 4.764 1.00 90.06 88 ILE A CA 1
ATOM 701 C C . ILE A 1 88 ? 6.025 1.068 5.379 1.00 90.06 88 ILE A C 1
ATOM 703 O O . ILE A 1 88 ? 6.633 1.867 6.097 1.00 90.06 88 ILE A O 1
ATOM 707 N N . ALA A 1 89 ? 6.482 -0.152 5.123 1.00 88.88 89 ALA A N 1
ATOM 708 C CA . ALA A 1 89 ? 7.778 -0.616 5.583 1.00 88.88 89 ALA A CA 1
ATOM 709 C C . ALA A 1 89 ? 8.500 -1.451 4.519 1.00 88.88 89 ALA A C 1
ATOM 711 O O . ALA A 1 89 ? 7.908 -1.968 3.569 1.00 88.88 89 ALA A O 1
ATOM 712 N N . GLU A 1 90 ? 9.816 -1.524 4.692 1.00 87.38 90 GLU A N 1
ATOM 713 C CA . GLU A 1 90 ? 10.712 -2.452 4.006 1.00 87.38 90 GLU A CA 1
ATOM 714 C C . GLU A 1 90 ? 11.583 -3.118 5.069 1.00 87.38 90 GLU A C 1
ATOM 716 O O . GLU A 1 90 ? 12.208 -2.417 5.867 1.00 87.38 90 GLU A O 1
ATOM 721 N N . ASN A 1 91 ? 11.621 -4.450 5.119 1.00 84.75 91 ASN A N 1
ATOM 722 C CA . ASN A 1 91 ? 12.377 -5.212 6.115 1.00 84.75 91 ASN A CA 1
ATOM 723 C C . ASN A 1 91 ? 12.069 -4.776 7.563 1.00 84.75 91 ASN A C 1
ATOM 725 O O . ASN A 1 91 ? 12.967 -4.658 8.395 1.00 84.75 91 ASN A O 1
ATOM 729 N N . ASN A 1 92 ? 10.793 -4.504 7.865 1.00 80.62 92 ASN A N 1
ATOM 730 C CA . ASN A 1 92 ? 10.309 -3.949 9.142 1.00 80.62 92 ASN A CA 1
ATOM 731 C C . ASN A 1 92 ? 10.813 -2.538 9.504 1.00 80.62 92 ASN A C 1
ATOM 733 O O . ASN A 1 92 ? 10.529 -2.064 10.604 1.00 80.62 92 ASN A O 1
ATOM 737 N N . MET A 1 93 ? 11.511 -1.842 8.605 1.00 81.56 93 MET A N 1
ATOM 738 C CA . MET A 1 93 ? 11.886 -0.444 8.795 1.00 81.56 93 MET A CA 1
ATOM 739 C C . MET A 1 93 ? 10.840 0.465 8.159 1.00 81.56 93 MET A C 1
ATOM 741 O O . MET A 1 93 ? 10.667 0.483 6.934 1.00 81.56 93 MET A O 1
ATOM 745 N N . ASN A 1 94 ? 10.174 1.260 8.995 1.00 78.94 94 ASN A N 1
ATOM 746 C CA . ASN A 1 94 ? 9.334 2.345 8.513 1.00 78.94 94 ASN A CA 1
ATOM 747 C C . ASN A 1 94 ? 10.207 3.356 7.771 1.00 78.94 94 ASN A C 1
ATOM 749 O O . ASN A 1 94 ? 11.332 3.664 8.157 1.00 78.94 94 ASN A O 1
ATOM 753 N N . GLY A 1 95 ? 9.688 3.846 6.664 1.00 70.69 95 GLY A N 1
ATOM 754 C CA . GLY A 1 95 ? 10.346 4.820 5.814 1.00 70.69 95 GLY A CA 1
ATOM 755 C C . GLY A 1 95 ? 9.629 6.150 5.820 1.00 70.69 95 GLY A C 1
ATOM 756 O O . GLY A 1 95 ? 8.660 6.332 6.556 1.00 70.69 95 GLY A O 1
ATOM 757 N N . PRO A 1 96 ? 10.075 7.077 4.965 1.00 71.19 96 PRO A N 1
ATOM 758 C CA . PRO A 1 96 ? 9.489 8.397 4.868 1.00 71.19 96 PRO A CA 1
ATOM 759 C C . PRO A 1 96 ? 8.217 8.318 4.017 1.00 71.19 96 PRO A C 1
ATOM 761 O O . PRO A 1 96 ? 8.185 8.802 2.890 1.00 71.19 96 PRO A O 1
ATOM 764 N N . TRP A 1 97 ? 7.179 7.662 4.522 1.00 75.62 97 TRP A N 1
ATOM 765 C CA . TRP A 1 97 ? 5.870 7.592 3.880 1.00 75.62 97 TRP A CA 1
ATOM 766 C C . TRP A 1 97 ? 4.840 8.321 4.731 1.00 75.62 97 TRP A C 1
ATOM 768 O O . TRP A 1 97 ? 4.906 8.302 5.957 1.00 75.62 97 TRP A O 1
ATOM 778 N N . GLY A 1 98 ? 3.908 8.990 4.063 1.00 73.75 98 GLY A N 1
ATOM 779 C CA . GLY A 1 98 ? 2.817 9.709 4.703 1.00 73.75 98 GLY A CA 1
ATOM 780 C C . GLY A 1 98 ? 1.474 9.063 4.401 1.00 73.75 98 GLY A C 1
ATOM 781 O O . GLY A 1 98 ? 1.232 8.596 3.285 1.00 73.75 98 GLY A O 1
ATOM 782 N N . CYS A 1 99 ? 0.591 9.101 5.390 1.00 87.06 99 CYS A N 1
ATOM 783 C CA . CYS A 1 99 ? -0.838 8.865 5.251 1.00 87.06 99 CYS A CA 1
ATOM 784 C C . CYS A 1 99 ? -1.584 10.063 5.854 1.00 87.06 99 CYS A C 1
ATOM 786 O O . CYS A 1 99 ? -1.107 10.694 6.799 1.00 87.06 99 CYS A O 1
ATOM 788 N N . GLU A 1 100 ? -2.755 10.383 5.312 1.00 84.50 100 GLU A N 1
ATOM 789 C CA . GLU A 1 100 ? -3.683 11.311 5.958 1.00 84.50 100 GLU A CA 1
ATOM 790 C C . GLU A 1 100 ? -4.671 10.493 6.806 1.00 84.50 100 GLU A C 1
ATOM 792 O O . GLU A 1 100 ? -5.273 9.556 6.267 1.00 84.50 100 GLU A O 1
ATOM 797 N N . PRO A 1 101 ? -4.860 10.806 8.103 1.00 88.38 101 PRO A N 1
ATOM 798 C CA . PRO A 1 101 ? -5.825 10.097 8.933 1.00 88.38 101 PRO A CA 1
ATOM 799 C C . PRO A 1 101 ? -7.244 10.171 8.357 1.00 88.38 101 PRO A C 1
ATOM 801 O O . PRO A 1 101 ? -7.724 11.234 7.962 1.00 88.38 101 PRO A O 1
ATOM 804 N N . ARG A 1 102 ? -7.938 9.033 8.336 1.00 92.25 102 ARG A N 1
ATOM 805 C CA . ARG A 1 102 ? -9.331 8.907 7.899 1.00 92.25 102 ARG A CA 1
ATOM 806 C C . ARG A 1 102 ? -10.225 8.531 9.067 1.00 92.25 102 ARG A C 1
ATOM 808 O O . ARG A 1 102 ? -9.925 7.584 9.785 1.00 92.25 102 ARG A O 1
ATOM 815 N N . VAL A 1 103 ? -11.342 9.234 9.225 1.00 89.38 103 VAL A N 1
ATOM 816 C CA . VAL A 1 103 ? -12.367 8.879 10.215 1.00 89.38 103 VAL A CA 1
ATOM 817 C C . VAL A 1 103 ? -13.067 7.593 9.768 1.00 89.38 103 VAL A C 1
ATOM 819 O O . VAL A 1 103 ? -13.474 7.487 8.611 1.00 89.38 103 VAL A O 1
ATOM 822 N N . LEU A 1 104 ? -13.221 6.628 10.675 1.00 88.38 104 LEU A N 1
ATOM 823 C CA . LEU A 1 104 ? -13.996 5.411 10.436 1.00 88.38 104 LEU A CA 1
ATOM 824 C C . LEU A 1 104 ? -15.436 5.596 10.908 1.00 88.38 104 LEU A C 1
ATOM 826 O O . LEU A 1 104 ? -15.682 6.105 12.002 1.00 88.38 104 LEU A O 1
ATOM 830 N N . GLN A 1 105 ? -16.386 5.120 10.109 1.00 82.31 105 GLN A N 1
ATOM 831 C CA . GLN A 1 105 ? -17.786 5.014 10.510 1.00 82.31 105 GLN A CA 1
ATOM 832 C C . GLN A 1 105 ? -18.018 3.604 11.057 1.00 82.31 105 GLN A C 1
ATOM 834 O O . GLN A 1 105 ? -18.213 2.665 10.294 1.00 82.31 105 GLN A O 1
ATOM 839 N N . VAL A 1 106 ? -17.914 3.437 12.376 1.00 76.69 106 VAL A N 1
ATOM 840 C CA . VAL A 1 106 ? -17.942 2.123 13.059 1.00 76.69 106 VAL A CA 1
ATOM 841 C C . VAL A 1 106 ? -19.333 1.681 13.516 1.00 76.69 106 VAL A C 1
ATOM 843 O O . VAL A 1 106 ? -19.456 0.725 14.280 1.00 76.69 106 VAL A O 1
ATOM 846 N N . ALA A 1 107 ? -20.380 2.354 13.030 1.00 70.12 107 ALA A N 1
ATOM 847 C CA . ALA A 1 107 ? -21.755 1.931 13.266 1.00 70.12 107 ALA A CA 1
ATOM 848 C C . ALA A 1 107 ? -22.040 0.532 12.697 1.00 70.12 107 ALA A C 1
ATOM 850 O O . ALA A 1 107 ? -22.805 -0.201 13.310 1.00 70.12 107 ALA A O 1
ATOM 851 N N . ASP A 1 108 ? -21.369 0.162 11.600 1.00 75.25 108 ASP A N 1
ATOM 852 C CA . ASP A 1 108 ? -21.481 -1.131 10.925 1.00 75.25 108 ASP A CA 1
ATOM 853 C C . ASP A 1 108 ? -20.133 -1.549 10.301 1.00 75.25 108 ASP A C 1
ATOM 855 O O . ASP A 1 108 ? -19.145 -0.799 10.313 1.00 75.25 108 ASP A O 1
ATOM 859 N N . ASP A 1 109 ? -20.110 -2.748 9.710 1.00 88.50 109 ASP A N 1
ATOM 860 C CA . ASP A 1 109 ? -19.061 -3.178 8.785 1.00 88.50 109 ASP A CA 1
ATOM 861 C C . ASP A 1 109 ? -18.906 -2.147 7.657 1.00 88.50 109 ASP A C 1
ATOM 863 O O . ASP A 1 109 ? -19.880 -1.673 7.068 1.00 88.50 109 ASP A O 1
ATOM 867 N N . GLY A 1 110 ? -17.665 -1.793 7.338 1.00 90.50 110 GLY A N 1
ATOM 868 C CA . GLY A 1 110 ? -17.393 -0.655 6.476 1.00 90.50 110 GLY A CA 1
ATOM 869 C C . GLY A 1 110 ? -16.120 -0.791 5.667 1.00 90.50 110 GLY A C 1
ATOM 870 O O . GLY A 1 110 ? -15.381 -1.776 5.740 1.00 90.50 110 GLY A O 1
ATOM 871 N N . LYS A 1 111 ? -15.878 0.232 4.851 1.00 93.62 111 LYS A N 1
ATOM 872 C CA . LYS A 1 111 ? -14.690 0.343 4.013 1.00 93.62 111 LYS A CA 1
ATOM 873 C C . LYS A 1 111 ? -14.073 1.719 4.169 1.00 93.62 111 LYS A C 1
ATOM 875 O O . LYS A 1 111 ? -14.788 2.710 4.293 1.00 93.62 111 LYS A O 1
ATOM 880 N N . VAL A 1 112 ? -12.750 1.775 4.139 1.00 93.50 112 VAL A N 1
ATOM 881 C CA . VAL A 1 112 ? -11.995 3.025 4.186 1.00 93.50 112 VAL A CA 1
ATOM 882 C C . VAL A 1 112 ? -10.855 2.983 3.184 1.00 93.50 112 VAL A C 1
ATOM 884 O O . VAL A 1 112 ? -10.068 2.037 3.157 1.00 93.50 112 VAL A O 1
ATOM 887 N N . ASP A 1 113 ? -10.754 4.034 2.381 1.00 95.31 113 ASP A N 1
ATOM 888 C CA . ASP A 1 113 ? -9.671 4.204 1.424 1.00 95.31 113 ASP A CA 1
ATOM 889 C C . ASP A 1 113 ? -8.569 5.047 2.070 1.00 95.31 113 ASP A C 1
ATOM 891 O O . ASP A 1 113 ? -8.749 6.238 2.360 1.00 95.31 113 ASP A O 1
ATOM 895 N N . ILE A 1 114 ? -7.410 4.430 2.300 1.00 94.75 114 ILE A N 1
ATOM 896 C CA . ILE A 1 114 ? -6.237 5.106 2.856 1.00 94.75 114 ILE A CA 1
ATOM 897 C C . ILE A 1 114 ? -5.223 5.310 1.740 1.00 94.75 114 ILE A C 1
ATOM 899 O O . ILE A 1 114 ? -4.796 4.373 1.065 1.00 94.75 114 ILE A O 1
ATOM 903 N N . SER A 1 115 ? -4.848 6.572 1.551 1.00 93.38 115 SER A N 1
ATOM 904 C CA . SER A 1 115 ? -3.848 6.983 0.579 1.00 93.38 115 SER A CA 1
ATOM 905 C C . SER A 1 115 ? -2.483 7.032 1.240 1.00 93.38 115 SER A C 1
ATOM 907 O O . SER A 1 115 ? -2.288 7.775 2.200 1.00 93.38 115 SER A O 1
ATOM 909 N N . PHE A 1 116 ? -1.534 6.311 0.664 1.00 91.62 116 PHE A N 1
ATOM 910 C CA . PHE A 1 116 ? -0.143 6.342 1.064 1.00 91.62 116 PHE A CA 1
ATOM 911 C C . PHE A 1 116 ? 0.691 7.005 -0.021 1.00 91.62 116 PHE A C 1
ATOM 913 O O . PHE A 1 116 ? 0.594 6.657 -1.203 1.00 91.62 116 PHE A O 1
ATOM 920 N N . VAL A 1 117 ? 1.519 7.958 0.387 1.00 88.00 117 VAL A N 1
ATOM 921 C CA . VAL A 1 117 ? 2.388 8.725 -0.505 1.00 88.00 117 VAL A CA 1
ATOM 922 C C . VAL A 1 117 ? 3.820 8.676 -0.006 1.00 88.00 117 VAL A C 1
ATOM 924 O O . VAL A 1 117 ? 4.073 8.647 1.200 1.00 88.00 117 VAL A O 1
ATOM 927 N N . LEU A 1 118 ? 4.772 8.692 -0.935 1.00 81.69 118 LEU A N 1
ATOM 928 C CA . LEU A 1 118 ? 6.158 8.967 -0.578 1.00 81.69 118 LEU A CA 1
ATOM 929 C C . LEU A 1 118 ? 6.229 10.385 0.011 1.00 81.69 118 LEU A C 1
ATOM 931 O O . LEU A 1 118 ? 5.712 11.326 -0.593 1.00 81.69 118 LEU A O 1
ATOM 935 N N . ALA A 1 119 ? 6.816 10.540 1.198 1.00 71.25 119 ALA A N 1
ATOM 936 C CA . ALA A 1 119 ? 6.964 11.854 1.805 1.00 71.25 119 ALA A CA 1
ATOM 937 C C . ALA A 1 119 ? 7.874 12.724 0.931 1.00 71.25 119 ALA A C 1
ATOM 939 O O . ALA A 1 119 ? 8.865 12.265 0.364 1.00 71.25 119 ALA A O 1
ATOM 940 N N . ASN A 1 120 ? 7.541 14.006 0.842 1.00 62.69 120 ASN A N 1
ATOM 941 C CA . ASN A 1 120 ? 8.366 14.995 0.165 1.00 62.69 120 ASN A CA 1
ATOM 942 C C . ASN A 1 120 ? 9.182 15.727 1.240 1.00 62.69 120 ASN A C 1
ATOM 944 O O . ASN A 1 120 ? 8.607 16.426 2.069 1.00 62.69 120 ASN A O 1
ATOM 948 N N . GLY A 1 121 ? 10.507 15.558 1.267 1.00 55.47 121 GLY A N 1
ATOM 949 C CA . GLY A 1 121 ? 11.357 16.175 2.294 1.00 55.47 121 GLY A CA 1
ATOM 950 C C . GLY A 1 121 ? 12.854 15.938 2.086 1.00 55.47 121 GLY A C 1
ATOM 951 O O . GLY A 1 121 ? 13.249 15.100 1.279 1.00 55.47 121 GLY A O 1
ATOM 952 N N . GLU A 1 122 ? 13.698 16.684 2.809 1.00 50.84 122 GLU A N 1
ATOM 953 C CA . GLU A 1 122 ? 15.171 16.616 2.710 1.00 50.84 122 GLU A CA 1
ATOM 954 C C . GLU A 1 122 ? 15.753 15.235 3.011 1.00 50.84 122 GLU A C 1
ATOM 956 O O . GLU A 1 122 ? 16.710 14.824 2.364 1.00 50.84 122 GLU A O 1
ATOM 961 N N . THR A 1 123 ? 15.112 14.472 3.896 1.00 50.53 123 THR A N 1
ATOM 962 C CA . THR A 1 123 ? 15.432 13.065 4.185 1.00 50.53 123 THR A CA 1
ATOM 963 C C . THR A 1 123 ? 15.204 12.127 3.001 1.00 50.53 123 THR A C 1
ATOM 965 O O . THR A 1 123 ? 15.769 11.038 2.965 1.00 50.53 123 THR A O 1
ATOM 968 N N . VAL A 1 124 ? 14.411 12.544 2.013 1.00 57.47 124 VAL A N 1
ATOM 969 C CA . VAL A 1 124 ? 14.115 11.767 0.804 1.00 57.47 124 VAL A CA 1
ATOM 970 C C . VAL A 1 124 ? 14.971 12.271 -0.373 1.00 57.47 124 VAL A C 1
ATOM 972 O O . VAL A 1 124 ? 15.308 11.482 -1.250 1.00 57.47 124 VAL A O 1
ATOM 975 N N . LYS A 1 125 ? 15.441 13.534 -0.362 1.00 54.72 125 LYS A N 1
ATOM 976 C CA . LYS A 1 125 ? 16.208 14.200 -1.451 1.00 54.72 125 LYS A CA 1
ATOM 977 C C . LYS A 1 125 ? 17.499 13.488 -1.910 1.00 54.72 125 LYS A C 1
ATOM 979 O O . LYS A 1 125 ? 18.075 13.890 -2.913 1.00 54.72 125 LYS A O 1
ATOM 984 N N . GLY A 1 126 ? 17.961 12.447 -1.215 1.00 57.06 126 GLY A N 1
ATOM 985 C CA . GLY A 1 126 ? 19.151 11.672 -1.588 1.00 57.06 126 GLY A CA 1
ATOM 986 C C . GLY A 1 126 ? 18.894 10.398 -2.402 1.00 57.06 126 GLY A C 1
ATOM 987 O O . GLY A 1 126 ? 19.855 9.773 -2.848 1.00 57.06 126 GLY A O 1
ATOM 988 N N . ARG A 1 127 ? 17.638 9.962 -2.583 1.00 67.69 127 ARG A N 1
ATOM 989 C CA . ARG A 1 127 ? 17.325 8.656 -3.194 1.00 67.69 127 ARG A CA 1
ATOM 990 C C . ARG A 1 127 ? 16.309 8.788 -4.321 1.00 67.69 127 ARG A C 1
ATOM 992 O O . ARG A 1 127 ? 15.178 9.195 -4.105 1.00 67.69 127 ARG A O 1
ATOM 999 N N . SER A 1 128 ? 16.693 8.360 -5.524 1.00 77.56 128 SER A N 1
ATOM 1000 C CA . SER A 1 128 ? 15.822 8.409 -6.711 1.00 77.56 128 SER A CA 1
ATOM 1001 C C . SER A 1 128 ? 14.608 7.469 -6.635 1.00 77.56 128 SER A C 1
ATOM 1003 O O . SER A 1 128 ? 13.598 7.708 -7.306 1.00 77.56 128 SER A O 1
ATOM 1005 N N . ARG A 1 129 ? 14.696 6.410 -5.817 1.00 84.50 129 ARG A N 1
ATOM 1006 C CA . ARG A 1 129 ? 13.663 5.385 -5.634 1.00 84.50 129 ARG A CA 1
ATOM 1007 C C . ARG A 1 129 ? 13.686 4.793 -4.222 1.00 84.50 129 ARG A C 1
ATOM 1009 O O . ARG A 1 129 ? 14.739 4.756 -3.592 1.00 84.50 129 ARG A O 1
ATOM 1016 N N . GLU A 1 130 ? 12.542 4.301 -3.762 1.00 85.50 130 GLU A N 1
ATOM 1017 C CA . GLU A 1 130 ? 12.355 3.597 -2.484 1.00 85.50 130 GLU A CA 1
ATOM 1018 C C . GLU A 1 130 ? 11.543 2.321 -2.716 1.00 85.50 130 GLU A C 1
ATOM 1020 O O . GLU A 1 130 ? 10.747 2.249 -3.653 1.00 85.50 130 GLU A O 1
ATOM 1025 N N . CYS A 1 131 ? 11.719 1.319 -1.862 1.00 87.75 131 CYS A N 1
ATOM 1026 C CA . CYS A 1 131 ? 10.988 0.063 -1.948 1.00 87.75 131 CYS A CA 1
ATOM 1027 C C . CYS A 1 131 ? 10.235 -0.223 -0.657 1.00 87.75 131 CYS A C 1
ATOM 1029 O O . CYS A 1 131 ? 10.493 0.363 0.390 1.00 87.75 131 CYS A O 1
ATOM 1031 N N . SER A 1 132 ? 9.244 -1.093 -0.771 1.00 89.81 132 SER A N 1
ATOM 1032 C CA . SER A 1 132 ? 8.426 -1.553 0.339 1.00 89.81 132 SER A CA 1
ATOM 1033 C C . SER A 1 132 ? 8.013 -2.992 0.107 1.00 89.81 132 SER A C 1
ATOM 1035 O O . SER A 1 132 ? 7.813 -3.396 -1.043 1.00 89.81 132 SER A O 1
ATOM 1037 N N . ASP A 1 133 ? 7.916 -3.743 1.198 1.00 92.56 133 ASP A N 1
ATOM 1038 C CA . ASP A 1 133 ? 7.451 -5.131 1.237 1.00 92.56 133 ASP A CA 1
ATOM 1039 C C . ASP A 1 133 ? 6.151 -5.292 2.035 1.00 92.56 133 ASP A C 1
ATOM 1041 O O . ASP A 1 133 ? 5.484 -6.328 1.943 1.00 92.56 133 ASP A O 1
ATOM 1045 N N . THR A 1 134 ? 5.769 -4.263 2.791 1.00 93.44 134 THR A N 1
ATOM 1046 C CA . THR A 1 134 ? 4.629 -4.286 3.692 1.00 93.44 134 THR A CA 1
ATOM 1047 C C . THR A 1 134 ? 3.922 -2.939 3.731 1.00 93.44 134 THR A C 1
ATOM 1049 O O . THR A 1 134 ? 4.532 -1.870 3.672 1.00 93.44 134 THR A O 1
ATOM 1052 N N . VAL A 1 135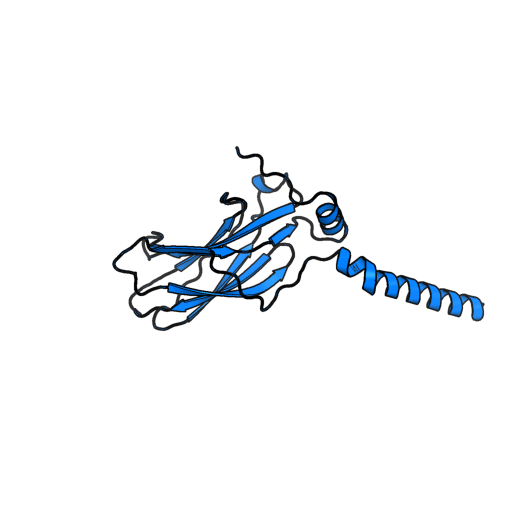 ? 2.601 -3.002 3.868 1.00 93.75 135 VAL A N 1
ATOM 1053 C CA . VAL A 1 135 ? 1.751 -1.866 4.224 1.00 93.75 135 VAL A CA 1
ATOM 1054 C C . VAL A 1 135 ? 0.994 -2.219 5.488 1.00 93.75 135 VAL A C 1
ATOM 1056 O O . VAL A 1 135 ? 0.530 -3.343 5.661 1.00 93.75 135 VAL A O 1
ATOM 1059 N N . SER A 1 136 ? 0.882 -1.270 6.397 1.00 93.44 136 SER A N 1
ATOM 1060 C CA . SER A 1 136 ? 0.166 -1.438 7.646 1.00 93.44 136 SER A CA 1
ATOM 1061 C C . SER A 1 136 ? -0.912 -0.388 7.768 1.00 93.44 136 SER A C 1
ATOM 1063 O O . SER A 1 136 ? -0.743 0.742 7.325 1.00 93.44 136 SER A O 1
ATOM 1065 N N . VAL A 1 137 ? -2.016 -0.768 8.386 1.00 93.94 137 VAL A N 1
ATOM 1066 C CA . VAL A 1 137 ? -3.078 0.133 8.807 1.00 93.94 137 VAL A CA 1
ATOM 1067 C C . VAL A 1 137 ? -3.153 0.065 10.323 1.00 93.94 137 VAL A C 1
ATOM 1069 O O . VAL A 1 137 ? -3.200 -1.013 10.916 1.00 93.94 137 VAL A O 1
ATOM 1072 N N . SER A 1 138 ? -3.103 1.230 10.945 1.00 93.25 138 SER A N 1
ATOM 1073 C CA . SER A 1 138 ? -3.203 1.438 12.379 1.00 93.25 138 SER A CA 1
ATOM 1074 C C . SER A 1 138 ? -4.489 2.204 12.654 1.00 93.25 138 SER A C 1
ATOM 1076 O O . SER A 1 138 ? -4.803 3.173 11.961 1.00 93.25 138 SER A O 1
ATOM 1078 N N . VAL A 1 139 ? -5.235 1.765 13.660 1.00 92.31 139 VAL A N 1
ATOM 1079 C CA . VAL A 1 139 ? -6.479 2.404 14.082 1.00 92.31 139 VAL A CA 1
ATOM 1080 C C . VAL A 1 139 ? -6.292 2.978 15.475 1.00 92.31 139 VAL A C 1
ATOM 1082 O O . VAL A 1 139 ? -5.780 2.317 16.386 1.00 92.31 139 VAL A O 1
ATOM 1085 N N . TYR A 1 140 ? -6.693 4.236 15.604 1.00 91.06 140 TYR A N 1
ATOM 1086 C CA . TYR A 1 140 ? -6.448 5.085 16.753 1.00 91.06 140 TYR A CA 1
ATOM 1087 C C . TYR A 1 140 ? -7.769 5.485 17.400 1.00 91.06 140 TYR A C 1
ATOM 1089 O O . TYR A 1 140 ? -8.753 5.767 16.707 1.00 91.06 140 TYR A O 1
ATOM 1097 N N . GLY A 1 141 ? -7.783 5.520 18.731 1.00 86.25 141 GLY A N 1
ATOM 1098 C CA . GLY A 1 141 ? -8.864 6.138 19.492 1.00 86.25 141 GLY A CA 1
ATOM 1099 C C . GLY A 1 141 ? -8.826 7.667 19.419 1.00 86.25 141 GLY A C 1
ATOM 1100 O O . GLY A 1 141 ? -7.927 8.271 18.834 1.00 86.25 141 GLY A O 1
ATOM 1101 N N . ARG A 1 142 ? -9.805 8.315 20.059 1.00 80.81 142 ARG A N 1
ATOM 1102 C CA . ARG A 1 142 ? -9.881 9.783 20.177 1.00 80.81 142 ARG A CA 1
ATOM 1103 C C . ARG A 1 142 ? -8.686 10.399 20.918 1.00 80.81 142 ARG A C 1
ATOM 1105 O O . ARG A 1 142 ? -8.331 11.542 20.664 1.00 80.81 142 ARG A O 1
ATOM 1112 N N . ASP A 1 143 ? -8.092 9.643 21.829 1.00 83.25 143 ASP A N 1
ATOM 1113 C CA . ASP A 1 143 ? -6.879 9.971 22.582 1.00 83.25 143 ASP A CA 1
ATOM 1114 C C . ASP A 1 143 ? -5.591 9.849 21.745 1.00 83.25 143 ASP A C 1
ATOM 1116 O O . ASP A 1 143 ? -4.510 10.169 22.231 1.00 83.25 143 ASP A O 1
ATOM 1120 N N . GLY A 1 144 ? -5.693 9.385 20.494 1.00 82.62 144 GLY A N 1
ATOM 1121 C CA . GLY A 1 144 ? -4.556 9.163 19.605 1.00 82.62 144 GLY A CA 1
ATOM 1122 C C . GLY A 1 144 ? -3.789 7.870 19.890 1.00 82.62 144 GLY A C 1
ATOM 1123 O O . GLY A 1 144 ? -2.792 7.606 19.219 1.00 82.62 144 GLY A O 1
ATOM 1124 N N . SER A 1 145 ? -4.237 7.041 20.840 1.00 85.75 145 SER A N 1
ATOM 1125 C CA . SER A 1 145 ? -3.593 5.756 21.115 1.00 85.75 145 SER A CA 1
ATOM 1126 C C . SER A 1 145 ? -3.926 4.741 20.020 1.00 85.75 145 SER A C 1
ATOM 1128 O O . SER A 1 145 ? -5.086 4.576 19.627 1.00 85.75 145 SER A O 1
ATOM 1130 N N . VAL A 1 146 ? -2.900 4.052 19.507 1.00 88.31 146 VAL A N 1
ATOM 1131 C CA . VAL A 1 146 ? -3.093 2.907 18.605 1.00 88.31 146 VAL A CA 1
ATOM 1132 C C . VAL A 1 146 ? -3.619 1.751 19.437 1.00 88.31 146 VAL A C 1
ATOM 1134 O O . VAL A 1 146 ? -2.935 1.294 20.351 1.00 88.31 146 VAL A O 1
ATOM 1137 N N . PHE A 1 147 ? -4.794 1.233 19.093 1.00 88.38 147 PHE A N 1
ATOM 1138 C CA . PHE A 1 147 ? -5.323 0.027 19.735 1.00 88.38 147 PHE A CA 1
ATOM 1139 C C . PHE A 1 147 ? -5.386 -1.177 18.790 1.00 88.38 147 PHE A C 1
ATOM 1141 O O . PHE A 1 147 ? -5.537 -2.311 19.246 1.00 88.38 147 PHE A O 1
ATOM 1148 N N . TYR A 1 148 ? -5.273 -0.948 17.483 1.00 91.69 148 TYR A N 1
ATOM 1149 C CA . TYR A 1 148 ? -5.309 -1.990 16.468 1.00 91.69 148 TYR A CA 1
ATOM 1150 C C . TYR A 1 148 ? -4.302 -1.685 15.369 1.00 91.69 148 TYR A C 1
ATOM 1152 O O . TYR A 1 148 ? -4.218 -0.550 14.900 1.00 91.69 148 TYR A O 1
ATOM 1160 N N . ARG A 1 149 ? -3.561 -2.699 14.930 1.00 93.19 149 ARG A N 1
ATOM 1161 C CA . ARG A 1 149 ? -2.685 -2.613 13.765 1.00 93.19 149 ARG A CA 1
ATOM 1162 C C . ARG A 1 149 ? -2.762 -3.902 12.960 1.00 93.19 149 ARG A C 1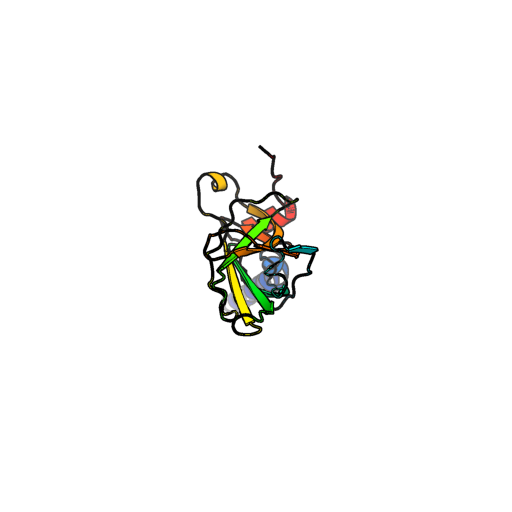
ATOM 1164 O O . ARG A 1 149 ? -2.685 -4.991 13.520 1.00 93.19 149 ARG A O 1
ATOM 1171 N N . HIS A 1 150 ? -2.855 -3.773 11.645 1.00 94.75 150 HIS A N 1
ATOM 1172 C CA . HIS A 1 150 ? -2.852 -4.897 10.717 1.00 94.75 150 HIS A CA 1
ATOM 1173 C C . HIS A 1 150 ? -1.833 -4.639 9.611 1.00 94.75 150 HIS A C 1
ATOM 1175 O O . HIS A 1 150 ? -1.827 -3.562 9.017 1.00 94.75 150 HIS A O 1
ATOM 1181 N N . LYS A 1 151 ? -0.960 -5.611 9.345 1.00 95.12 151 LYS A N 1
ATOM 1182 C CA . LYS A 1 151 ? 0.032 -5.574 8.269 1.00 95.12 151 LYS A CA 1
ATOM 1183 C C . LYS A 1 151 ? -0.370 -6.500 7.133 1.00 95.12 151 LYS A C 1
ATOM 1185 O O . LYS A 1 151 ? -0.725 -7.657 7.361 1.00 95.12 151 LYS A O 1
ATOM 1190 N N . PHE A 1 152 ? -0.207 -6.000 5.923 1.00 96.00 152 PHE A N 1
ATOM 1191 C CA . PHE A 1 152 ? -0.407 -6.713 4.678 1.00 96.00 152 PHE A CA 1
ATOM 1192 C C . PHE A 1 152 ? 0.891 -6.729 3.874 1.00 96.00 152 PHE A C 1
ATOM 1194 O O . PHE A 1 152 ? 1.670 -5.772 3.913 1.00 96.00 152 PHE A O 1
ATOM 1201 N N . ALA A 1 153 ? 1.122 -7.806 3.131 1.00 95.00 153 ALA A N 1
ATOM 1202 C CA . ALA A 1 153 ? 2.224 -7.877 2.185 1.00 95.00 153 ALA A CA 1
ATOM 1203 C C . ALA A 1 153 ? 1.947 -6.922 1.019 1.00 95.00 153 ALA A C 1
ATOM 1205 O O . ALA A 1 153 ? 0.881 -6.971 0.408 1.00 95.00 153 ALA A O 1
ATOM 1206 N N . LEU A 1 154 ? 2.918 -6.071 0.695 1.00 93.31 154 LEU A N 1
ATOM 1207 C CA . LEU A 1 154 ? 2.855 -5.157 -0.438 1.00 93.31 154 LEU A CA 1
ATOM 1208 C C . LEU A 1 154 ? 4.256 -4.956 -1.003 1.00 93.31 154 LEU A C 1
ATOM 1210 O O . LEU A 1 154 ? 5.046 -4.198 -0.456 1.00 93.31 154 LEU A O 1
ATOM 1214 N N . LYS A 1 155 ? 4.543 -5.559 -2.157 1.0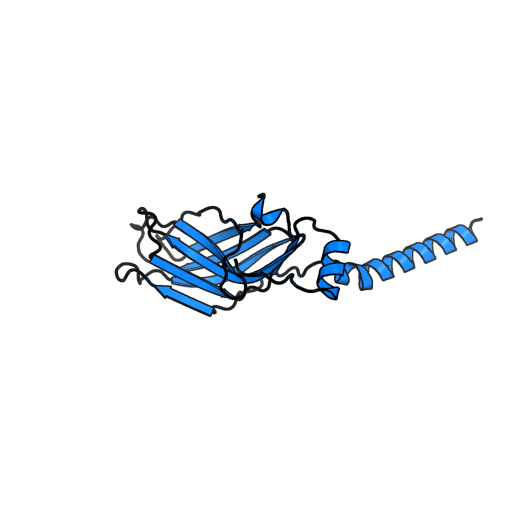0 91.44 155 LYS A N 1
ATOM 1215 C CA . LYS A 1 155 ? 5.751 -5.222 -2.918 1.00 91.44 155 LYS A CA 1
ATOM 1216 C C . LYS A 1 155 ? 5.494 -3.976 -3.743 1.00 91.44 155 LYS A C 1
ATOM 1218 O O . LYS A 1 155 ? 4.774 -4.062 -4.733 1.00 91.44 155 LYS A O 1
ATOM 1223 N N . LYS A 1 156 ? 6.036 -2.823 -3.368 1.00 90.38 156 LYS A N 1
ATOM 1224 C CA . LYS A 1 156 ? 5.877 -1.588 -4.149 1.00 90.38 156 LYS A CA 1
ATOM 1225 C C . LYS A 1 156 ? 7.186 -0.824 -4.263 1.00 90.38 156 LYS A C 1
ATOM 1227 O O . LYS A 1 156 ? 7.911 -0.685 -3.281 1.00 90.38 156 LYS A O 1
ATOM 1232 N N . VAL A 1 157 ? 7.435 -0.311 -5.466 1.00 90.25 157 VAL A N 1
ATOM 1233 C CA . VAL A 1 157 ? 8.540 0.596 -5.782 1.00 90.25 157 VAL A CA 1
ATOM 1234 C C . VAL A 1 157 ? 7.977 2.002 -5.941 1.00 90.25 157 VAL A C 1
ATOM 1236 O O . VAL A 1 157 ? 6.938 2.203 -6.575 1.00 90.25 157 VAL A O 1
ATOM 1239 N N . TRP A 1 158 ? 8.661 2.961 -5.337 1.00 88.88 158 TRP A N 1
ATOM 1240 C CA . TRP A 1 158 ? 8.305 4.369 -5.301 1.00 88.88 158 TRP A CA 1
ATOM 1241 C C . TRP A 1 158 ? 9.368 5.152 -6.058 1.00 88.88 158 TRP A C 1
ATOM 1243 O O . TRP A 1 158 ? 10.549 5.028 -5.739 1.00 88.88 158 TRP A O 1
ATOM 1253 N N . HIS A 1 159 ? 8.975 5.971 -7.030 1.00 86.25 159 HIS A N 1
ATOM 1254 C CA . HIS A 1 159 ? 9.907 6.772 -7.824 1.00 86.25 159 HIS A CA 1
ATOM 1255 C C . HIS A 1 159 ? 9.687 8.264 -7.560 1.00 86.25 159 HIS A C 1
ATOM 1257 O O . HIS A 1 159 ? 8.595 8.790 -7.779 1.00 86.25 159 HIS A O 1
ATOM 1263 N N . GLN A 1 160 ? 10.733 8.975 -7.129 1.00 81.06 160 GLN A N 1
ATOM 1264 C CA . GLN A 1 160 ? 10.658 10.433 -6.938 1.00 81.06 160 GLN A CA 1
ATOM 1265 C C . GLN A 1 160 ? 10.489 11.182 -8.255 1.00 81.06 160 GLN A C 1
ATOM 1267 O O . GLN A 1 160 ? 9.696 12.124 -8.358 1.00 81.06 160 GLN A O 1
ATOM 1272 N N . GLU A 1 161 ? 11.198 10.701 -9.271 1.00 83.88 161 GLU A N 1
ATOM 1273 C CA . GLU A 1 161 ? 11.115 11.139 -10.658 1.00 83.88 161 GLU A CA 1
ATOM 1274 C C . GLU A 1 161 ? 10.632 9.950 -11.506 1.00 83.88 161 GLU A C 1
ATOM 1276 O O . GLU A 1 161 ? 11.443 9.157 -12.001 1.00 83.88 161 GLU A O 1
ATOM 1281 N N . PRO A 1 162 ? 9.302 9.760 -11.603 1.00 81.88 162 PRO A N 1
ATOM 1282 C CA . PRO A 1 162 ? 8.685 8.763 -12.465 1.00 81.88 162 PRO A CA 1
ATOM 1283 C C . PRO A 1 162 ? 9.103 8.961 -13.915 1.00 81.88 162 PRO A C 1
ATOM 1285 O O . PRO A 1 162 ? 9.113 10.079 -14.430 1.00 81.88 162 PRO A O 1
ATOM 1288 N N . GLY A 1 163 ? 9.415 7.863 -14.590 1.00 79.75 163 GLY A N 1
ATOM 1289 C CA . GLY A 1 163 ? 9.775 7.890 -15.998 1.00 79.75 163 GLY A CA 1
ATOM 1290 C C . GLY A 1 163 ? 10.468 6.613 -16.439 1.00 79.75 163 GLY A C 1
ATOM 1291 O O . GLY A 1 163 ? 10.916 5.808 -15.620 1.00 79.75 163 GLY A O 1
ATOM 1292 N N . MET A 1 164 ? 10.600 6.456 -17.756 1.00 82.06 164 MET A N 1
ATOM 1293 C CA . MET A 1 164 ? 11.176 5.254 -18.368 1.00 82.06 164 MET A CA 1
ATOM 1294 C C . MET A 1 164 ? 12.568 4.923 -17.818 1.00 82.06 164 MET A C 1
ATOM 1296 O O . MET A 1 164 ? 12.844 3.780 -17.469 1.00 82.06 164 MET A O 1
ATOM 1300 N N . TRP A 1 165 ? 13.427 5.933 -17.657 1.00 83.56 165 TRP A N 1
ATOM 1301 C CA . TRP A 1 165 ? 14.775 5.760 -17.106 1.00 83.56 165 TRP A CA 1
ATOM 1302 C C . TRP A 1 165 ? 14.798 5.322 -15.640 1.00 83.56 165 TRP A C 1
ATOM 1304 O O . TRP A 1 165 ? 15.763 4.702 -15.194 1.00 83.56 165 TRP A O 1
ATOM 1314 N N . SER A 1 166 ? 13.759 5.659 -14.879 1.00 86.19 166 SER A N 1
ATOM 1315 C CA . SER A 1 166 ? 13.630 5.284 -13.471 1.00 86.19 166 SER A CA 1
ATOM 1316 C C . SER A 1 166 ? 13.327 3.788 -13.341 1.00 86.19 166 SER A C 1
ATOM 1318 O O . SER A 1 166 ? 14.002 3.074 -12.599 1.00 86.19 166 SER A O 1
ATOM 1320 N N . TRP A 1 167 ? 12.385 3.298 -14.153 1.00 87.81 167 TRP A N 1
ATOM 1321 C CA . TRP A 1 167 ? 12.033 1.880 -14.246 1.00 87.81 167 TRP A CA 1
ATOM 1322 C C . TRP A 1 167 ? 13.137 1.031 -14.873 1.00 87.81 167 TRP A C 1
ATOM 1324 O O . TRP A 1 167 ? 13.426 -0.050 -14.366 1.00 87.81 167 TRP A O 1
ATOM 1334 N N . TYR A 1 168 ? 13.802 1.537 -15.916 1.00 86.44 168 TYR A N 1
ATOM 1335 C CA . TYR A 1 168 ? 14.980 0.891 -16.494 1.00 86.44 168 TYR A CA 1
ATOM 1336 C C . TYR A 1 168 ? 16.055 0.657 -15.425 1.00 86.44 168 TYR A C 1
ATOM 1338 O O . TYR A 1 168 ? 16.459 -0.480 -15.193 1.00 86.44 168 TYR A O 1
ATOM 1346 N N . ARG A 1 169 ? 16.454 1.711 -14.696 1.00 86.75 169 ARG A N 1
ATOM 1347 C CA . ARG A 1 169 ? 17.445 1.587 -13.616 1.00 86.75 169 ARG A CA 1
ATOM 1348 C C . ARG A 1 169 ? 16.999 0.606 -12.539 1.00 86.75 169 ARG A C 1
ATOM 1350 O O . ARG A 1 169 ? 17.796 -0.228 -12.135 1.00 86.75 169 ARG A O 1
ATOM 1357 N N . TYR A 1 170 ? 15.734 0.642 -12.116 1.00 88.62 170 TYR A N 1
ATOM 1358 C CA . TYR A 1 170 ? 15.216 -0.324 -11.144 1.00 88.62 170 TYR A CA 1
ATOM 1359 C C . TYR A 1 170 ? 15.358 -1.782 -11.612 1.00 88.62 170 TYR A C 1
ATOM 1361 O O . TYR A 1 170 ? 15.754 -2.631 -10.821 1.00 88.62 170 TYR A O 1
ATOM 1369 N N . ARG A 1 171 ? 15.099 -2.090 -12.887 1.00 87.19 171 ARG A N 1
ATOM 1370 C CA . ARG A 1 171 ? 15.242 -3.467 -13.397 1.00 87.19 171 ARG A CA 1
ATOM 1371 C C . ARG A 1 171 ? 16.688 -3.955 -13.432 1.00 87.19 171 ARG A C 1
ATOM 1373 O O . ARG A 1 171 ? 16.916 -5.150 -13.281 1.00 87.19 171 ARG A O 1
ATOM 1380 N N . HIS A 1 172 ? 17.642 -3.049 -13.622 1.00 87.19 172 HIS A N 1
ATOM 1381 C CA . HIS A 1 172 ? 19.067 -3.382 -13.664 1.00 87.19 172 HIS A CA 1
ATOM 1382 C C . HIS A 1 172 ? 19.736 -3.387 -12.286 1.00 87.19 172 HIS A C 1
ATOM 1384 O O . HIS A 1 172 ? 20.622 -4.196 -12.038 1.00 87.19 172 HIS A O 1
ATOM 1390 N N . GLU A 1 173 ? 19.326 -2.486 -11.399 1.00 88.50 173 GLU A N 1
ATOM 1391 C CA . GLU A 1 173 ? 20.017 -2.212 -10.135 1.00 88.50 173 GLU A CA 1
ATOM 1392 C C . GLU A 1 173 ? 19.198 -2.614 -8.894 1.00 88.50 173 GLU A C 1
ATOM 1394 O O . GLU A 1 173 ? 19.737 -2.660 -7.793 1.00 88.50 173 GLU A O 1
ATOM 1399 N N . GLY A 1 174 ? 17.895 -2.867 -9.033 1.00 87.25 174 GLY A N 1
ATOM 1400 C CA . GLY A 1 174 ? 17.002 -3.219 -7.927 1.00 87.25 174 GLY A CA 1
ATOM 1401 C C . GLY A 1 174 ? 16.727 -2.076 -6.941 1.00 87.25 174 GLY A C 1
ATOM 1402 O O . GLY A 1 174 ? 16.888 -0.889 -7.243 1.00 87.25 174 GLY A O 1
ATOM 1403 N N . CYS A 1 175 ? 16.267 -2.431 -5.741 1.00 84.25 175 CYS A N 1
ATOM 1404 C CA . CYS A 1 175 ? 16.038 -1.480 -4.651 1.00 84.25 175 CYS A CA 1
ATOM 1405 C C . CYS A 1 175 ? 17.376 -1.010 -4.060 1.00 84.25 175 CYS A C 1
ATOM 1407 O O . CYS A 1 175 ? 18.240 -1.848 -3.800 1.00 84.25 175 CYS A O 1
ATOM 1409 N N . PRO A 1 176 ? 17.578 0.302 -3.838 1.00 79.06 176 PRO A N 1
ATOM 1410 C CA . PRO A 1 176 ? 18.763 0.775 -3.140 1.00 79.06 176 PRO A CA 1
ATOM 1411 C C . PRO A 1 176 ? 18.748 0.246 -1.704 1.00 79.06 176 PRO A C 1
ATOM 1413 O O . PRO A 1 176 ? 17.705 0.227 -1.055 1.00 79.06 176 PRO A O 1
ATOM 1416 N N . VAL A 1 177 ? 19.909 -0.167 -1.199 1.00 73.31 177 VAL A N 1
ATOM 1417 C CA . VAL A 1 177 ? 20.019 -0.675 0.171 1.00 73.31 177 VAL A CA 1
ATOM 1418 C C . VAL A 1 177 ? 19.694 0.448 1.152 1.00 73.31 177 VAL A C 1
ATOM 1420 O O . VAL A 1 177 ? 20.336 1.504 1.155 1.00 73.31 177 VAL A O 1
ATOM 1423 N N . ARG A 1 178 ? 18.716 0.208 2.029 1.00 67.75 178 ARG A N 1
ATOM 1424 C CA . ARG A 1 178 ? 18.555 0.997 3.248 1.00 67.75 178 ARG A CA 1
ATOM 1425 C C . ARG A 1 178 ? 19.694 0.656 4.197 1.00 67.75 178 ARG A C 1
ATOM 1427 O O . ARG A 1 178 ? 19.594 -0.275 4.988 1.00 67.75 178 ARG A O 1
ATOM 1434 N N . ASN A 1 179 ? 20.778 1.421 4.117 1.00 57.16 179 ASN A N 1
ATOM 1435 C CA . ASN A 1 179 ? 21.749 1.459 5.201 1.00 57.16 179 ASN A CA 1
ATOM 1436 C C . ASN A 1 179 ? 21.017 2.039 6.415 1.00 57.16 179 ASN A C 1
ATOM 1438 O O . ASN A 1 179 ? 20.622 3.207 6.390 1.00 57.16 179 ASN A O 1
ATOM 1442 N N . GLY A 1 180 ? 20.753 1.190 7.409 1.00 50.53 180 GLY A N 1
ATOM 1443 C CA . GLY A 1 180 ? 20.235 1.621 8.700 1.00 50.53 180 GLY A CA 1
ATOM 1444 C C . GLY A 1 180 ? 21.193 2.650 9.292 1.00 50.53 180 GLY A C 1
ATOM 1445 O O . GLY A 1 180 ? 22.402 2.417 9.318 1.00 50.53 180 GLY A O 1
ATOM 1446 N N . MET A 1 181 ? 20.653 3.801 9.683 1.00 38.94 181 MET A N 1
ATOM 1447 C CA . MET A 1 181 ? 21.283 4.629 10.708 1.00 38.94 181 MET A CA 1
ATOM 1448 C C . MET A 1 181 ? 20.941 4.037 12.067 1.00 38.94 181 MET A C 1
ATOM 1450 O O . MET A 1 181 ? 19.770 3.621 12.225 1.00 38.94 181 MET A O 1
#

Sequence (181 aa):
MRVLSVFLILLLGAAYFLFDQWLAPQLRGPIRIGESLLSVQEQKLALDKQAFSITHANIVEENDKRIVVQFTYQGKDPSWHLNACGDIAENNMNGPWGCEPRVLQVADDGKVDISFVLANGETVKGRSRECSDTVSVSVYGRDGSVFYRHKFALKKVWHQEPGMWSWYRYRHEGCPVRNGM

Radius of gyration: 21.44 Å; chains: 1; bounding box: 44×28×79 Å

Organism: NCBI:txid2828731

Foldseek 3Di:
DVVVVVVVVVVVVVVVVCCVPPPVVLQADDWFAFDKFAWDDKDFADPVQPQKDFDTWGWHGDHQFKTKIKTKMFACDQVFWKWKAKFFDDPPDTDQKDWDIDTDRRNGTDIDIIMIGRHDDPSPVVDQKAWTQKMKMFMAGPVRDTRIMIITTDTHMHGPDRTSVSSVCCVVPNHDDPPDD

pLDDT: mean 84.61, std 10.84, range [38.94, 97.38]

Secondary structure (DSSP, 8-state):
-HHHHHHHHHHHHHHHHHIIIIIGGGGS----TTPBPPEEEEEE--GGGTT-EEEEEEEEEE-SSEEEEEEEEE---TT--EEEEEEEEETTEE-SEEE--EEE-TTSSEEEEEEEEE--STTTTT-SEEEEEEEEEEEE-TT--EEEEEEEEEEEEEESS-SHHHHHHHHHH-SPP----